Protein AF-A0A538QDS5-F1 (afdb_monomer_lite)

Radius of gyration: 13.93 Å; chains: 1; bounding box: 34×27×40 Å

Foldseek 3Di:
DDDPVNVVVLVVVLVVLLLLLLCCLQVLPAPVPDDPLNLQLQLVLLDDPPDDPVSPVLNQVVLCQQQNDVSDDPPSSHHPDDDDPSSNVSSSSNSVPNSVSHGGNSNNSNPDPDD

Structure (mmCIF, N/CA/C/O backbone):
data_AF-A0A538QDS5-F1
#
_entry.id   AF-A0A538QDS5-F1
#
loop_
_atom_site.group_PDB
_atom_site.id
_atom_site.type_symbol
_atom_site.label_atom_id
_atom_site.label_alt_id
_atom_site.label_comp_id
_atom_site.label_asym_id
_atom_site.label_entity_id
_atom_site.label_seq_id
_atom_site.pdbx_PDB_ins_code
_atom_site.Cartn_x
_atom_site.Cartn_y
_atom_site.Cartn_z
_atom_site.occupancy
_atom_site.B_iso_or_equiv
_atom_site.auth_seq_id
_atom_site.auth_comp_id
_atom_site.auth_asym_id
_atom_site.auth_atom_id
_atom_site.pdbx_PDB_model_num
ATOM 1 N N . MET A 1 1 ? 21.446 -8.399 -19.587 1.00 55.41 1 MET A N 1
ATOM 2 C CA . MET A 1 1 ? 20.338 -7.999 -20.476 1.00 55.41 1 MET A CA 1
ATOM 3 C C . MET A 1 1 ? 19.106 -8.631 -19.863 1.00 55.41 1 MET A C 1
ATOM 5 O O . MET A 1 1 ? 19.119 -9.843 -19.728 1.00 55.41 1 MET A O 1
ATOM 9 N N . ILE A 1 2 ? 18.168 -7.840 -19.337 1.00 68.38 2 ILE A N 1
ATOM 10 C CA . ILE A 1 2 ? 16.924 -8.395 -18.780 1.00 68.38 2 ILE A CA 1
ATOM 11 C C . ILE A 1 2 ? 16.102 -8.875 -19.973 1.00 68.38 2 ILE A C 1
ATOM 13 O O . ILE A 1 2 ? 15.938 -8.124 -20.939 1.00 68.38 2 ILE A O 1
ATOM 17 N N . GLU A 1 3 ? 15.670 -10.130 -19.951 1.00 83.81 3 GLU A N 1
ATOM 18 C CA . GLU A 1 3 ? 14.881 -10.684 -21.041 1.00 83.81 3 GLU A CA 1
ATOM 19 C C . GLU A 1 3 ? 13.467 -10.104 -20.983 1.00 83.81 3 GLU A C 1
ATOM 21 O O . GLU A 1 3 ? 12.905 -9.881 -19.913 1.00 83.81 3 GLU A O 1
ATOM 26 N N . ARG A 1 4 ? 12.866 -9.842 -22.147 1.00 85.06 4 ARG A N 1
ATOM 27 C CA . ARG A 1 4 ? 11.511 -9.274 -22.238 1.00 85.06 4 ARG A CA 1
ATOM 28 C C . ARG A 1 4 ? 10.487 -10.062 -21.406 1.00 85.06 4 ARG A C 1
ATOM 30 O O . ARG A 1 4 ? 9.608 -9.459 -20.802 1.00 85.06 4 ARG A O 1
ATOM 37 N N . ALA A 1 5 ? 10.640 -11.384 -21.351 1.00 88.06 5 ALA A N 1
ATOM 38 C CA . ALA A 1 5 ? 9.782 -12.269 -20.572 1.00 88.06 5 ALA A CA 1
ATOM 39 C C . ALA A 1 5 ? 9.854 -12.005 -19.056 1.00 88.06 5 ALA A C 1
ATOM 41 O O . ALA A 1 5 ? 8.849 -12.160 -18.366 1.00 88.06 5 ALA A O 1
ATOM 42 N N . ASP A 1 6 ? 11.010 -11.583 -18.538 1.00 87.62 6 ASP A N 1
ATOM 43 C CA . ASP A 1 6 ? 11.167 -11.258 -17.118 1.00 87.62 6 ASP A CA 1
ATOM 44 C C . ASP A 1 6 ? 10.455 -9.948 -16.775 1.00 87.62 6 ASP A C 1
ATOM 46 O O . ASP A 1 6 ? 9.768 -9.870 -15.762 1.00 87.62 6 ASP A O 1
ATOM 50 N N . VAL A 1 7 ? 10.537 -8.949 -17.662 1.00 86.50 7 VAL A N 1
ATOM 51 C CA . VAL A 1 7 ? 9.817 -7.674 -17.495 1.00 86.50 7 VAL A CA 1
ATOM 52 C C . VAL A 1 7 ? 8.304 -7.887 -17.527 1.00 86.50 7 VAL A C 1
ATOM 54 O O . VAL A 1 7 ? 7.589 -7.344 -16.691 1.00 86.50 7 VAL A O 1
ATOM 57 N N . GLU A 1 8 ? 7.804 -8.685 -18.473 1.00 91.44 8 GLU A N 1
ATOM 58 C CA . GLU A 1 8 ? 6.370 -8.985 -18.573 1.00 91.44 8 GLU A CA 1
ATOM 59 C C . GLU A 1 8 ? 5.868 -9.722 -17.323 1.00 91.44 8 GLU A C 1
ATOM 61 O O . GLU A 1 8 ? 4.827 -9.362 -16.777 1.00 91.44 8 GLU A O 1
ATOM 66 N N . ARG A 1 9 ? 6.636 -10.692 -16.809 1.00 90.75 9 ARG A N 1
ATOM 67 C CA . ARG A 1 9 ? 6.305 -11.389 -15.557 1.00 90.75 9 ARG A CA 1
ATOM 68 C C . ARG A 1 9 ? 6.264 -10.434 -14.370 1.00 90.75 9 ARG A C 1
ATOM 70 O O . ARG A 1 9 ? 5.336 -10.476 -13.575 1.00 90.75 9 ARG A O 1
ATOM 77 N N . GLU A 1 10 ? 7.252 -9.555 -14.272 1.00 90.62 10 GLU A N 1
ATOM 78 C CA . GLU A 1 10 ? 7.334 -8.569 -13.203 1.00 90.62 10 GLU A CA 1
ATOM 79 C C . GLU A 1 10 ? 6.149 -7.594 -13.187 1.00 90.62 10 GLU A C 1
ATOM 81 O O . GLU A 1 10 ? 5.706 -7.211 -12.106 1.00 90.62 10 GLU A O 1
ATOM 86 N N . ILE A 1 11 ? 5.640 -7.201 -14.358 1.00 90.25 11 ILE A N 1
ATOM 87 C CA . ILE A 1 11 ? 4.439 -6.363 -14.473 1.00 90.25 11 ILE A CA 1
ATOM 88 C C . ILE A 1 11 ? 3.211 -7.131 -13.980 1.00 90.25 11 ILE A C 1
ATOM 90 O O . ILE A 1 11 ? 2.461 -6.608 -13.161 1.00 90.25 11 ILE A O 1
ATOM 94 N N . VAL A 1 12 ? 3.040 -8.378 -14.427 1.00 94.31 12 VAL A N 1
ATOM 95 C CA . VAL A 1 12 ? 1.916 -9.231 -14.007 1.00 94.31 12 VAL A CA 1
ATOM 96 C C . VAL A 1 12 ? 1.921 -9.449 -12.492 1.00 94.31 12 VAL A C 1
ATOM 98 O O . VAL A 1 12 ? 0.876 -9.350 -11.853 1.00 94.31 12 VAL A O 1
ATOM 101 N N . ASP A 1 13 ? 3.089 -9.690 -11.896 1.00 93.81 13 ASP A N 1
ATOM 102 C CA . ASP A 1 13 ? 3.223 -9.858 -10.446 1.00 93.81 13 ASP A CA 1
ATOM 103 C C . ASP A 1 13 ? 2.836 -8.581 -9.678 1.00 93.81 13 ASP A C 1
ATOM 105 O O . ASP A 1 13 ? 2.241 -8.646 -8.598 1.00 93.81 13 ASP A O 1
ATOM 109 N N . ASP A 1 14 ? 3.176 -7.408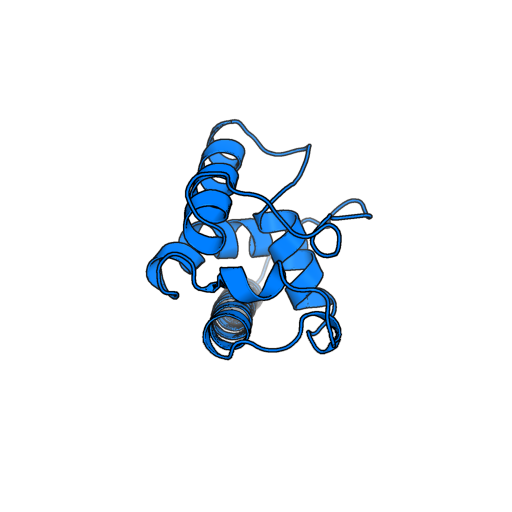 -10.215 1.00 94.00 14 ASP A N 1
ATOM 110 C CA . ASP A 1 14 ? 2.839 -6.123 -9.607 1.00 94.00 14 ASP A CA 1
ATOM 111 C C . ASP A 1 14 ? 1.335 -5.806 -9.725 1.00 94.00 14 ASP A C 1
ATOM 113 O O . ASP A 1 14 ? 0.739 -5.293 -8.773 1.00 94.00 14 ASP A O 1
ATOM 117 N N . GLU A 1 15 ? 0.706 -6.138 -10.856 1.00 94.75 15 GLU A N 1
ATOM 118 C CA . GLU A 1 15 ? -0.744 -6.014 -11.057 1.00 94.75 15 GLU A CA 1
ATOM 119 C C . GLU A 1 15 ? -1.516 -6.964 -10.136 1.00 94.75 15 GLU A C 1
ATOM 121 O O . GLU A 1 15 ? -2.446 -6.539 -9.448 1.00 94.75 15 GLU A O 1
ATOM 126 N N . ALA A 1 16 ? -1.073 -8.219 -10.023 1.00 95.69 16 ALA A N 1
ATOM 127 C CA . ALA A 1 16 ? -1.662 -9.190 -9.107 1.00 95.69 16 ALA A CA 1
ATOM 128 C C . ALA A 1 16 ? -1.580 -8.717 -7.644 1.00 95.69 16 ALA A C 1
ATOM 130 O O . ALA A 1 16 ? -2.547 -8.845 -6.892 1.00 95.69 16 ALA A O 1
ATOM 131 N N . MET A 1 17 ? -0.457 -8.109 -7.243 1.00 96.25 17 MET A N 1
ATOM 132 C CA . MET A 1 17 ? -0.304 -7.503 -5.915 1.00 96.25 17 MET A CA 1
ATOM 133 C C . MET A 1 17 ? -1.304 -6.357 -5.693 1.00 96.25 17 MET A C 1
ATOM 135 O O . MET A 1 17 ? -1.901 -6.253 -4.618 1.00 96.25 17 MET A O 1
ATOM 139 N N . LEU A 1 18 ? -1.513 -5.499 -6.698 1.00 97.88 18 LEU A N 1
ATOM 140 C CA . LEU A 1 18 ? -2.496 -4.416 -6.626 1.00 97.88 18 LEU A CA 1
ATOM 141 C C . LEU A 1 18 ? -3.918 -4.955 -6.442 1.00 97.88 18 LEU A C 1
ATOM 143 O O . LEU A 1 18 ? -4.629 -4.502 -5.540 1.00 97.88 18 LEU A O 1
ATOM 147 N N . GLU A 1 19 ? -4.317 -5.933 -7.253 1.00 97.69 19 GLU A N 1
ATOM 148 C CA . GLU A 1 19 ? -5.635 -6.569 -7.170 1.00 97.69 19 GLU A CA 1
ATOM 149 C C . GLU A 1 19 ? -5.849 -7.271 -5.826 1.00 97.69 19 GLU A C 1
ATOM 151 O O . GLU A 1 19 ? -6.898 -7.112 -5.197 1.00 97.69 19 GLU A O 1
ATOM 156 N N . GLN A 1 20 ? -4.836 -7.991 -5.339 1.00 97.75 20 GLN A N 1
ATOM 157 C CA . GLN A 1 20 ? -4.878 -8.674 -4.051 1.00 97.75 20 GLN A CA 1
ATOM 158 C C . GLN A 1 20 ? -5.091 -7.689 -2.895 1.00 97.75 20 GLN A C 1
ATOM 160 O O . GLN A 1 20 ? -5.978 -7.895 -2.063 1.00 97.75 20 GLN A O 1
ATOM 165 N N . VAL A 1 21 ? -4.313 -6.602 -2.836 1.00 97.69 21 VAL A N 1
ATOM 166 C CA . VAL A 1 21 ? -4.457 -5.584 -1.782 1.00 97.69 21 VAL A CA 1
ATOM 167 C C . VAL A 1 21 ? -5.807 -4.875 -1.893 1.00 97.69 21 VAL A C 1
ATOM 169 O O . VAL A 1 21 ? -6.463 -4.658 -0.872 1.00 97.69 21 VAL A O 1
ATOM 172 N N . ALA A 1 22 ? -6.265 -4.561 -3.107 1.00 97.94 22 ALA A N 1
ATOM 173 C CA . ALA A 1 22 ? -7.580 -3.965 -3.323 1.00 97.94 22 ALA A CA 1
ATOM 174 C C . ALA A 1 22 ? -8.714 -4.879 -2.823 1.00 97.94 22 ALA A C 1
ATOM 176 O O . ALA A 1 22 ? -9.605 -4.420 -2.105 1.00 97.94 22 ALA A O 1
ATOM 177 N N . GLY A 1 23 ? -8.646 -6.178 -3.127 1.00 97.75 23 GLY A N 1
ATOM 178 C CA . GLY A 1 23 ? -9.612 -7.175 -2.667 1.00 97.75 23 GLY A CA 1
ATOM 179 C C . GLY A 1 23 ? -9.623 -7.345 -1.146 1.00 97.75 23 GLY A C 1
ATOM 180 O O . GLY A 1 23 ? -10.694 -7.382 -0.539 1.00 97.75 23 GLY A O 1
ATOM 181 N N . LEU A 1 24 ? -8.449 -7.384 -0.506 1.00 97.38 24 LEU A N 1
ATOM 182 C CA . LEU A 1 24 ? -8.334 -7.449 0.957 1.00 97.38 24 LEU A CA 1
ATOM 183 C C . LEU A 1 24 ? -8.953 -6.217 1.629 1.00 97.38 24 LEU A C 1
ATOM 185 O O . LEU A 1 24 ? -9.688 -6.358 2.612 1.00 97.38 24 LEU A O 1
ATOM 189 N N . LEU A 1 25 ? -8.690 -5.031 1.068 1.00 96.94 25 LEU A N 1
ATOM 190 C CA . LEU A 1 25 ? -9.248 -3.761 1.521 1.00 96.94 25 LEU A CA 1
ATOM 191 C C . LEU A 1 25 ? -10.775 -3.755 1.422 1.00 96.94 25 LEU A C 1
ATOM 193 O O . LEU A 1 25 ? -11.437 -3.586 2.443 1.00 96.94 25 LEU A O 1
ATOM 1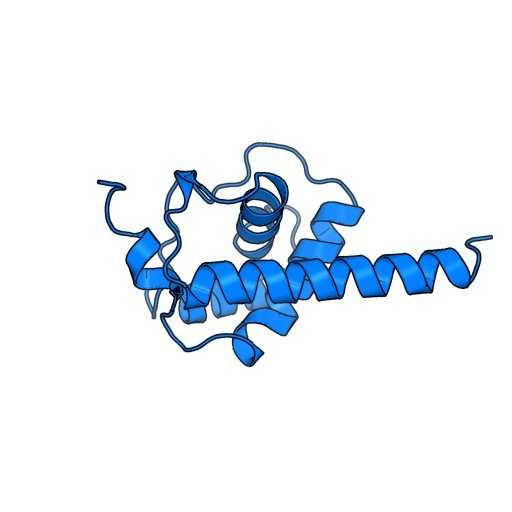97 N N . GLU A 1 26 ? -11.330 -3.983 0.233 1.00 95.69 26 GLU A N 1
ATOM 198 C CA . GLU A 1 26 ? -12.780 -3.974 -0.015 1.00 95.69 26 GLU A CA 1
ATOM 199 C C . GLU A 1 26 ? -13.523 -5.083 0.739 1.00 95.69 26 GLU A C 1
ATOM 201 O O . GLU A 1 26 ? -14.657 -4.885 1.177 1.00 95.69 26 GLU A O 1
ATOM 206 N N . GLY A 1 27 ? -12.877 -6.233 0.938 1.00 94.19 27 GLY A N 1
ATOM 207 C CA . GLY A 1 27 ? -13.434 -7.358 1.684 1.00 94.19 27 GLY A CA 1
ATOM 208 C C . GLY A 1 27 ? -13.499 -7.143 3.197 1.00 94.19 27 GLY A C 1
ATOM 209 O O . GLY A 1 27 ? -14.082 -7.973 3.892 1.00 94.19 27 GLY A O 1
ATOM 210 N N . GLY A 1 28 ? -12.905 -6.070 3.735 1.00 92.75 28 GLY A N 1
ATOM 211 C CA . GLY A 1 28 ? -12.885 -5.849 5.182 1.00 92.75 28 GLY A CA 1
ATOM 212 C C . GLY A 1 28 ? -12.085 -6.915 5.938 1.00 92.75 28 GLY A C 1
ATOM 213 O O . GLY A 1 28 ? -12.397 -7.216 7.091 1.00 92.75 28 GLY A O 1
ATOM 214 N N . THR A 1 29 ? -11.115 -7.554 5.275 1.00 90.75 29 THR A N 1
ATOM 215 C CA . THR A 1 29 ? -10.415 -8.718 5.832 1.00 90.75 29 THR A CA 1
ATOM 216 C C . THR A 1 29 ? -9.588 -8.288 7.036 1.00 90.75 29 THR A C 1
ATOM 218 O O . THR A 1 29 ? -8.821 -7.334 6.940 1.00 90.75 29 THR A O 1
ATOM 221 N N . ASP A 1 30 ? -9.698 -9.000 8.158 1.00 90.38 30 ASP A N 1
ATOM 222 C CA . ASP A 1 30 ? -8.890 -8.714 9.347 1.00 90.38 30 ASP A CA 1
ATOM 223 C C . ASP A 1 30 ? -7.393 -8.735 9.011 1.00 90.38 30 ASP A C 1
ATOM 225 O O . ASP A 1 30 ? -6.887 -9.709 8.448 1.00 90.38 30 ASP A O 1
ATOM 229 N N . LEU A 1 31 ? -6.693 -7.660 9.377 1.00 90.19 31 LEU A N 1
ATOM 230 C CA . LEU A 1 31 ? -5.295 -7.422 9.035 1.00 90.19 31 LEU A CA 1
ATOM 231 C C . LEU A 1 31 ? -4.376 -8.555 9.499 1.00 90.19 31 LEU A C 1
ATOM 233 O O . LEU A 1 31 ? -3.394 -8.866 8.833 1.00 90.19 31 LEU A O 1
ATOM 237 N N . ALA A 1 32 ? -4.702 -9.211 10.616 1.00 89.81 32 ALA A N 1
ATOM 238 C CA . ALA A 1 32 ? -3.934 -10.347 11.125 1.00 89.81 32 ALA A CA 1
ATOM 239 C C . ALA A 1 32 ? -3.919 -11.551 10.165 1.00 89.81 32 ALA A C 1
ATOM 241 O O . ALA A 1 32 ? -2.998 -12.364 10.213 1.00 89.81 32 ALA A O 1
ATOM 242 N N . LYS A 1 33 ? -4.922 -11.660 9.286 1.00 91.44 33 LYS A N 1
ATOM 243 C CA . LYS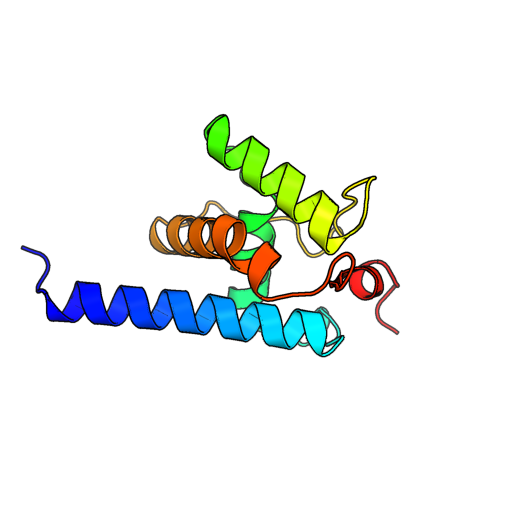 A 1 33 ? -5.063 -12.740 8.298 1.00 91.44 33 LYS A CA 1
ATOM 244 C C . LYS A 1 33 ? -4.455 -12.394 6.944 1.00 91.44 33 LYS A C 1
ATOM 246 O O . LYS A 1 33 ? -4.483 -13.225 6.039 1.00 91.44 33 LYS A O 1
ATOM 251 N N . TRP A 1 34 ? -3.952 -11.175 6.774 1.00 93.62 34 TRP A N 1
ATOM 252 C CA . TRP A 1 34 ? -3.374 -10.769 5.504 1.00 93.62 34 TRP A CA 1
ATOM 253 C C . TRP A 1 34 ? -2.025 -11.455 5.275 1.00 93.62 34 TRP A C 1
ATOM 255 O O . TRP A 1 34 ? -1.219 -11.556 6.211 1.00 93.62 34 TRP A O 1
ATOM 265 N N . PRO A 1 35 ? -1.732 -11.836 4.022 1.00 93.00 35 PRO A N 1
ATOM 266 C CA . PRO A 1 35 ? -0.390 -12.221 3.612 1.00 93.00 35 PRO A CA 1
ATOM 267 C C . PRO A 1 35 ? 0.647 -11.161 4.018 1.00 93.00 35 PRO A C 1
ATOM 269 O O . PRO A 1 35 ? 0.377 -9.957 3.987 1.00 93.00 35 PRO A O 1
ATOM 272 N N . GLU A 1 36 ? 1.809 -11.611 4.499 1.00 90.06 36 GLU A N 1
ATOM 273 C CA . GLU A 1 36 ? 2.872 -10.730 5.013 1.00 90.06 36 GLU A CA 1
ATOM 274 C C . GLU A 1 36 ? 3.392 -9.783 3.928 1.00 90.06 36 GLU A C 1
ATOM 276 O O . GLU A 1 36 ? 3.519 -8.588 4.164 1.00 90.06 36 GLU A O 1
ATOM 281 N N . ASP A 1 37 ? 3.571 -10.291 2.713 1.00 89.75 37 ASP A N 1
ATOM 282 C CA . ASP A 1 37 ? 3.974 -9.529 1.535 1.00 89.75 37 ASP A CA 1
ATOM 283 C C . ASP A 1 37 ? 2.988 -8.407 1.176 1.00 89.75 37 ASP A C 1
ATOM 285 O O . ASP A 1 37 ? 3.414 -7.285 0.900 1.00 89.75 37 ASP A O 1
ATOM 289 N N . ALA A 1 38 ? 1.681 -8.671 1.235 1.00 92.88 38 ALA A N 1
ATOM 290 C CA . ALA A 1 38 ? 0.645 -7.668 0.997 1.00 92.88 38 ALA A CA 1
ATOM 291 C C . ALA A 1 38 ? 0.639 -6.582 2.087 1.00 92.88 38 ALA A C 1
ATOM 293 O O . ALA A 1 38 ? 0.503 -5.391 1.787 1.00 92.88 38 ALA A O 1
ATOM 294 N N . ARG A 1 39 ? 0.823 -6.975 3.357 1.00 92.06 39 ARG A N 1
ATOM 295 C CA . ARG A 1 39 ? 0.945 -6.026 4.477 1.00 92.06 39 ARG A CA 1
ATOM 296 C C . ARG A 1 39 ? 2.185 -5.159 4.349 1.00 92.06 39 ARG A C 1
ATOM 298 O O . ARG A 1 39 ? 2.072 -3.944 4.488 1.00 92.06 39 ARG A O 1
ATOM 305 N N . ASP A 1 40 ? 3.331 -5.756 4.051 1.00 91.06 40 ASP A N 1
ATOM 306 C CA . ASP A 1 40 ? 4.600 -5.049 3.897 1.00 91.06 40 ASP A CA 1
ATOM 307 C C . ASP A 1 40 ? 4.565 -4.095 2.703 1.00 91.06 40 ASP A C 1
ATOM 309 O O . ASP A 1 40 ? 4.973 -2.937 2.819 1.00 91.06 40 ASP A O 1
ATOM 313 N N . ALA A 1 41 ? 4.026 -4.542 1.565 1.00 92.44 41 ALA A N 1
ATOM 314 C CA . ALA A 1 41 ? 3.878 -3.705 0.381 1.00 92.44 41 ALA A CA 1
ATOM 315 C C . ALA A 1 41 ? 2.968 -2.502 0.660 1.00 92.44 41 ALA A C 1
ATOM 317 O O . ALA A 1 41 ? 3.320 -1.376 0.303 1.00 92.44 41 ALA A O 1
ATOM 318 N N . LEU A 1 42 ? 1.834 -2.706 1.344 1.00 95.25 42 LEU A N 1
ATOM 319 C CA . LEU A 1 42 ? 0.953 -1.609 1.736 1.00 95.25 42 LEU A CA 1
ATOM 320 C C . LEU A 1 42 ? 1.615 -0.693 2.775 1.00 95.25 42 LEU A C 1
ATOM 322 O O . LEU A 1 42 ? 1.532 0.525 2.642 1.00 95.25 42 LEU A O 1
ATOM 326 N N . ALA A 1 43 ? 2.307 -1.238 3.775 1.00 94.25 43 ALA A N 1
ATOM 327 C CA . ALA A 1 43 ? 3.032 -0.448 4.768 1.00 94.25 43 ALA A CA 1
ATOM 328 C C . ALA A 1 43 ? 4.074 0.463 4.100 1.00 94.25 43 ALA A C 1
ATOM 330 O O . ALA A 1 43 ? 4.118 1.657 4.387 1.00 94.25 43 ALA A O 1
ATOM 331 N N . LEU A 1 44 ? 4.836 -0.060 3.135 1.00 93.94 44 LEU A N 1
ATOM 332 C CA . LEU A 1 44 ? 5.780 0.717 2.327 1.00 93.94 44 LEU A CA 1
ATOM 333 C C . LEU A 1 44 ? 5.086 1.716 1.395 1.00 93.94 44 LEU A C 1
ATOM 335 O O . LEU A 1 44 ? 5.577 2.829 1.201 1.00 93.94 44 LEU A O 1
ATOM 339 N N . ALA A 1 45 ? 3.937 1.357 0.817 1.00 95.00 45 ALA A N 1
ATOM 340 C CA . ALA A 1 45 ? 3.135 2.270 0.004 1.00 95.00 45 ALA A CA 1
ATOM 341 C C . ALA A 1 45 ? 2.667 3.472 0.833 1.00 95.00 45 ALA A C 1
ATOM 343 O O . ALA A 1 45 ? 2.650 4.606 0.352 1.00 95.00 45 ALA A O 1
ATOM 344 N N . LEU A 1 46 ? 2.333 3.225 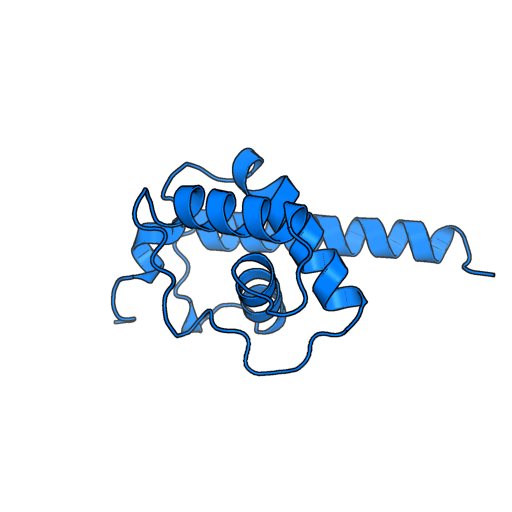2.097 1.00 94.56 46 LEU A N 1
ATOM 345 C CA . LEU A 1 46 ? 1.889 4.240 3.031 1.00 94.56 46 LEU A CA 1
ATOM 346 C C . LEU A 1 46 ? 3.055 5.008 3.643 1.00 94.56 46 LEU A C 1
ATOM 348 O O . LEU A 1 46 ? 2.878 6.193 3.893 1.00 94.56 46 LEU A O 1
ATOM 352 N N . GLY A 1 47 ? 4.227 4.420 3.870 1.00 87.88 47 GLY A N 1
ATOM 353 C CA . GLY A 1 47 ? 5.357 5.110 4.490 1.00 87.88 47 GLY A CA 1
ATOM 354 C C . GLY A 1 47 ? 6.704 4.436 4.242 1.00 87.88 47 GLY A C 1
ATOM 355 O O . GLY A 1 47 ? 6.948 3.324 4.693 1.00 87.88 47 GLY A O 1
ATOM 356 N N . ASP A 1 48 ? 7.601 5.169 3.587 1.00 81.12 48 ASP A N 1
ATOM 357 C CA . ASP A 1 48 ? 9.009 4.832 3.383 1.00 81.12 48 ASP A CA 1
ATOM 358 C C . ASP A 1 48 ? 9.804 6.135 3.562 1.00 81.12 48 ASP A C 1
ATOM 360 O O . ASP A 1 48 ? 9.485 7.168 2.971 1.00 81.12 48 ASP A O 1
ATOM 364 N N . SER A 1 49 ? 10.805 6.112 4.441 1.00 80.38 49 SER A N 1
ATOM 365 C CA . SER A 1 49 ? 11.633 7.279 4.762 1.00 80.38 49 SER A CA 1
ATOM 366 C C . SER A 1 49 ? 12.583 7.674 3.630 1.00 80.38 49 SER A C 1
ATOM 368 O O . SER A 1 49 ? 13.129 8.774 3.655 1.00 80.38 49 SER A O 1
ATOM 370 N N . SER A 1 50 ? 12.772 6.796 2.642 1.00 83.06 50 SER A N 1
ATOM 371 C CA . SER A 1 50 ? 13.607 7.027 1.461 1.00 83.06 50 SER A CA 1
ATOM 372 C C . SER A 1 50 ? 12.849 7.605 0.258 1.00 83.06 50 SER A C 1
ATOM 374 O O . SER A 1 50 ? 13.453 7.799 -0.795 1.00 83.06 50 SER A O 1
ATOM 376 N N . MET A 1 51 ? 11.552 7.907 0.405 1.00 85.62 51 MET A N 1
ATOM 377 C CA . MET A 1 51 ? 10.727 8.482 -0.661 1.00 85.62 51 MET A CA 1
ATOM 378 C C . MET A 1 51 ? 11.217 9.859 -1.115 1.00 85.62 51 MET A C 1
ATOM 380 O O . MET A 1 51 ? 11.535 10.739 -0.313 1.00 85.62 51 MET A O 1
ATOM 384 N N . SER A 1 52 ? 11.157 10.086 -2.422 1.00 86.94 52 SER A N 1
ATOM 385 C CA . SER A 1 52 ? 11.235 11.422 -3.006 1.00 86.94 52 SER A CA 1
ATOM 386 C C . SER A 1 52 ? 10.000 12.273 -2.654 1.00 86.94 52 SER A C 1
ATOM 388 O O . SER A 1 52 ? 8.993 11.793 -2.120 1.00 86.94 52 SER A O 1
ATOM 390 N N . GLY A 1 53 ? 10.047 13.573 -2.969 1.00 87.81 53 GLY A N 1
ATOM 391 C CA . GLY A 1 53 ? 8.940 14.494 -2.683 1.00 87.81 53 GLY A CA 1
ATOM 392 C C . GLY A 1 53 ? 7.618 14.115 -3.371 1.00 87.81 53 GLY A C 1
ATOM 393 O O . GLY A 1 53 ? 6.554 14.235 -2.762 1.00 87.81 53 GLY A O 1
ATOM 394 N N . SER A 1 54 ? 7.666 13.609 -4.608 1.00 88.69 54 SER A N 1
ATOM 395 C CA . SER A 1 54 ? 6.472 13.165 -5.345 1.00 88.69 54 SER A CA 1
ATOM 396 C C . SER A 1 54 ? 5.884 11.877 -4.764 1.00 88.69 54 SER A C 1
ATOM 398 O O . SER A 1 54 ? 4.668 11.779 -4.593 1.00 88.69 54 SER A O 1
ATOM 400 N N . GLU A 1 55 ? 6.729 10.915 -4.398 1.00 90.50 55 GLU A N 1
ATOM 401 C CA . GLU A 1 55 ? 6.310 9.668 -3.747 1.00 90.50 55 GLU A CA 1
ATOM 402 C C . GLU A 1 55 ? 5.676 9.939 -2.380 1.00 90.50 55 GLU A C 1
ATOM 404 O O . GLU A 1 55 ? 4.625 9.382 -2.057 1.00 90.50 55 GLU A O 1
ATOM 409 N N . THR A 1 56 ? 6.243 10.882 -1.623 1.00 93.12 56 THR A N 1
ATOM 410 C CA . THR A 1 56 ? 5.684 11.330 -0.341 1.00 93.12 56 THR A CA 1
ATOM 411 C C . THR A 1 56 ? 4.279 11.906 -0.521 1.00 93.12 56 THR A C 1
ATOM 413 O O . THR A 1 56 ? 3.369 11.577 0.243 1.00 93.12 56 THR A O 1
ATOM 416 N N . TRP A 1 57 ? 4.059 12.734 -1.550 1.00 94.31 57 TRP A N 1
ATOM 417 C CA . TRP A 1 57 ? 2.730 13.275 -1.849 1.00 94.31 57 TRP A CA 1
ATOM 418 C C . TRP A 1 57 ? 1.720 12.172 -2.189 1.00 94.31 57 TRP A C 1
ATOM 420 O O . TRP A 1 57 ? 0.603 12.186 -1.664 1.00 94.31 57 TRP A O 1
ATOM 430 N N . LYS A 1 58 ? 2.108 11.184 -3.007 1.00 95.31 58 LYS A N 1
ATOM 431 C CA . LYS A 1 58 ? 1.245 10.035 -3.320 1.00 95.31 58 LYS A CA 1
ATOM 432 C C . LYS A 1 58 ? 0.903 9.234 -2.067 1.00 95.31 58 LYS A C 1
ATOM 434 O O . LYS A 1 58 ? -0.263 8.915 -1.859 1.00 95.31 58 LYS A O 1
ATOM 439 N N . ALA A 1 59 ? 1.882 8.970 -1.203 1.00 95.38 59 ALA A N 1
ATOM 440 C CA . ALA A 1 59 ? 1.6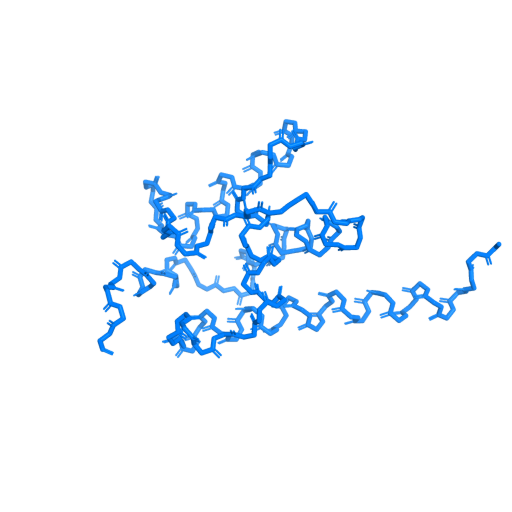69 8.262 0.056 1.00 95.38 59 ALA A CA 1
ATOM 441 C C . ALA A 1 59 ? 0.687 9.011 0.973 1.00 95.38 59 ALA A C 1
ATOM 443 O O . ALA A 1 59 ? -0.248 8.412 1.501 1.00 95.38 59 ALA A O 1
ATOM 444 N N . VAL A 1 60 ? 0.837 10.333 1.123 1.00 95.44 60 VAL A N 1
ATOM 445 C CA . VAL A 1 60 ? -0.094 11.166 1.908 1.00 95.44 60 VAL A CA 1
ATOM 446 C C . VAL A 1 60 ? -1.505 11.129 1.318 1.00 95.44 60 VAL A C 1
ATOM 448 O O . VAL A 1 60 ? -2.477 10.967 2.059 1.00 95.44 60 VAL A O 1
ATOM 451 N N . THR A 1 61 ? -1.631 11.250 -0.003 1.00 95.88 61 THR A N 1
ATOM 452 C CA . THR A 1 61 ? -2.921 11.166 -0.698 1.00 95.88 61 THR A CA 1
ATOM 453 C C . THR A 1 61 ? -3.559 9.792 -0.514 1.00 95.88 61 THR A C 1
ATOM 455 O O . THR A 1 61 ? -4.733 9.718 -0.158 1.00 95.88 61 THR A O 1
ATOM 458 N N . LEU A 1 62 ? -2.787 8.712 -0.649 1.00 97.31 62 LEU A N 1
ATOM 459 C CA . LEU A 1 62 ? -3.260 7.349 -0.430 1.00 97.31 62 LEU A CA 1
ATOM 460 C C . LEU A 1 62 ? -3.722 7.137 1.019 1.00 97.31 62 LEU A C 1
ATOM 462 O O . LEU A 1 62 ? -4.819 6.626 1.233 1.00 97.31 62 LEU A O 1
ATOM 466 N N . ARG A 1 63 ? -2.952 7.585 2.023 1.00 97.06 63 ARG A N 1
ATOM 467 C CA . ARG A 1 63 ? -3.376 7.533 3.437 1.00 97.06 63 ARG A CA 1
ATOM 468 C C . ARG A 1 63 ? -4.714 8.238 3.633 1.00 97.06 63 ARG A C 1
ATOM 470 O O . ARG A 1 63 ? -5.604 7.710 4.295 1.00 97.06 63 ARG A O 1
ATOM 477 N N . ARG A 1 64 ? -4.872 9.427 3.045 1.00 97.12 64 ARG A N 1
ATOM 478 C CA . ARG A 1 64 ? -6.121 10.192 3.140 1.00 97.12 64 ARG A CA 1
ATOM 479 C C . ARG A 1 64 ? -7.281 9.511 2.432 1.00 97.12 64 ARG A C 1
ATOM 481 O O . ARG A 1 64 ? -8.408 9.572 2.921 1.00 97.12 64 ARG A O 1
ATOM 488 N N . HIS A 1 65 ? -7.009 8.869 1.301 1.00 97.62 65 HIS A N 1
ATOM 489 C CA . HIS A 1 65 ? -7.996 8.094 0.561 1.00 97.62 65 HIS A CA 1
ATOM 490 C C . HIS A 1 65 ? -8.476 6.902 1.380 1.00 97.62 65 HIS A C 1
ATOM 492 O O . HIS A 1 65 ? -9.674 6.738 1.557 1.00 97.62 65 HIS A O 1
ATOM 498 N N . LEU A 1 66 ? -7.561 6.111 1.939 1.00 97.38 66 LEU A N 1
ATOM 499 C CA . LEU A 1 66 ? -7.883 4.869 2.642 1.00 97.38 66 LEU A CA 1
ATOM 500 C C . LEU A 1 66 ? -8.457 5.088 4.050 1.00 97.38 66 LEU A C 1
ATOM 502 O O . LEU A 1 66 ? -9.398 4.396 4.434 1.00 97.38 66 LEU A O 1
ATOM 506 N N . PHE A 1 67 ? -7.932 6.058 4.803 1.00 95.75 67 PHE A N 1
ATOM 507 C CA . PHE A 1 67 ? -8.250 6.263 6.226 1.00 95.75 67 PHE A CA 1
ATOM 508 C C . PHE A 1 67 ? -8.984 7.585 6.513 1.00 95.75 67 PHE A C 1
ATOM 510 O O . PHE A 1 67 ? -9.266 7.919 7.663 1.00 95.75 67 PHE A O 1
ATOM 517 N N . GLY A 1 68 ? -9.312 8.364 5.482 1.00 93.81 68 GLY A N 1
ATOM 518 C CA . GLY A 1 68 ? -9.973 9.662 5.623 1.00 93.81 68 GLY A CA 1
ATOM 519 C C . GLY A 1 68 ? -9.006 10.826 5.889 1.00 93.81 68 GLY A C 1
ATOM 520 O O . GLY A 1 68 ? -7.793 10.645 5.892 1.00 93.81 68 GLY A O 1
ATOM 521 N N . PRO A 1 69 ? -9.509 12.051 6.128 1.00 92.69 69 PRO A N 1
ATOM 522 C CA . PRO A 1 69 ? -8.710 13.283 6.050 1.00 92.69 69 PRO A CA 1
ATOM 523 C C . PRO A 1 69 ? -7.493 13.342 6.983 1.00 92.69 69 PRO A C 1
ATOM 525 O O . PRO A 1 69 ? -6.479 13.948 6.634 1.00 92.69 69 PRO A O 1
ATOM 528 N N . ALA A 1 70 ? -7.582 12.696 8.148 1.00 90.00 70 ALA A N 1
ATOM 529 C CA . ALA A 1 70 ? -6.485 12.622 9.108 1.00 90.00 70 ALA A CA 1
ATOM 530 C C . ALA A 1 70 ? -5.351 11.687 8.646 1.00 90.00 70 ALA A C 1
ATOM 532 O O . ALA A 1 70 ? -4.221 11.841 9.097 1.00 90.00 70 ALA A O 1
ATOM 533 N N . GLY A 1 71 ? -5.633 10.735 7.745 1.00 90.44 71 GLY A N 1
ATOM 534 C CA . GLY A 1 71 ? -4.643 9.805 7.197 1.00 90.44 71 GLY A CA 1
ATOM 535 C C . GLY A 1 71 ? -3.946 8.953 8.260 1.00 90.44 71 GLY A C 1
ATOM 536 O O . GLY A 1 71 ? -2.771 8.630 8.096 1.00 90.44 71 GLY A O 1
ATOM 537 N N . ILE A 1 72 ? -4.642 8.647 9.360 1.00 92.19 72 ILE A N 1
ATOM 538 C CA . ILE A 1 72 ? -4.098 7.860 10.471 1.00 92.19 72 ILE A CA 1
ATOM 539 C C . ILE A 1 72 ? -3.974 6.412 10.011 1.00 92.19 72 ILE A C 1
ATOM 541 O O . ILE A 1 72 ? -4.959 5.806 9.602 1.00 92.19 72 ILE A O 1
ATOM 545 N N . VAL A 1 73 ? -2.762 5.873 10.090 1.00 91.69 73 VAL A N 1
ATOM 546 C CA . VAL A 1 73 ? -2.443 4.500 9.696 1.00 91.69 73 VAL A CA 1
ATOM 547 C C . VAL A 1 73 ? -2.328 3.637 10.962 1.00 91.69 73 VAL A C 1
ATOM 549 O O . VAL A 1 73 ? -1.694 4.081 11.923 1.00 91.69 73 VAL A O 1
ATOM 552 N N . PRO A 1 74 ? -2.915 2.425 10.996 1.00 90.31 74 PRO A N 1
ATOM 553 C CA . PRO A 1 74 ? -2.702 1.473 12.086 1.00 90.31 74 PRO A CA 1
ATOM 554 C C . PRO A 1 74 ? -1.213 1.162 12.285 1.00 90.31 74 PRO A C 1
ATOM 556 O O . PRO A 1 74 ? -0.480 1.002 11.310 1.00 90.31 74 PRO A O 1
ATOM 559 N N . GLN A 1 75 ? -0.760 1.004 13.533 1.00 87.94 75 GLN A N 1
ATOM 560 C CA . GLN A 1 75 ? 0.653 0.710 13.831 1.00 87.94 75 GLN A CA 1
ATOM 561 C C . GLN A 1 75 ? 1.142 -0.592 13.180 1.00 87.94 75 GLN A C 1
ATOM 563 O O . GLN A 1 75 ? 2.314 -0.708 12.832 1.00 87.94 75 GLN A O 1
ATOM 568 N N . GLN A 1 76 ? 0.235 -1.544 12.960 1.00 86.88 76 GLN A N 1
ATOM 569 C CA . GLN A 1 76 ? 0.488 -2.810 12.276 1.00 86.88 76 GLN A CA 1
ATOM 570 C C . GLN A 1 76 ? 0.896 -2.634 10.801 1.00 86.88 76 GLN A C 1
ATOM 572 O O . GLN A 1 76 ? 1.455 -3.558 10.221 1.00 86.88 76 GLN A O 1
ATOM 577 N N . LEU A 1 77 ? 0.631 -1.468 10.198 1.00 88.50 77 LEU A N 1
ATOM 578 C CA . LEU A 1 77 ? 1.045 -1.087 8.842 1.00 88.50 77 LEU A CA 1
ATOM 579 C C . LEU A 1 77 ? 2.232 -0.111 8.869 1.00 88.50 77 LEU A C 1
ATOM 581 O O . LEU A 1 77 ? 2.286 0.853 8.105 1.00 88.50 77 LEU A O 1
ATOM 585 N N . THR A 1 78 ? 3.191 -0.35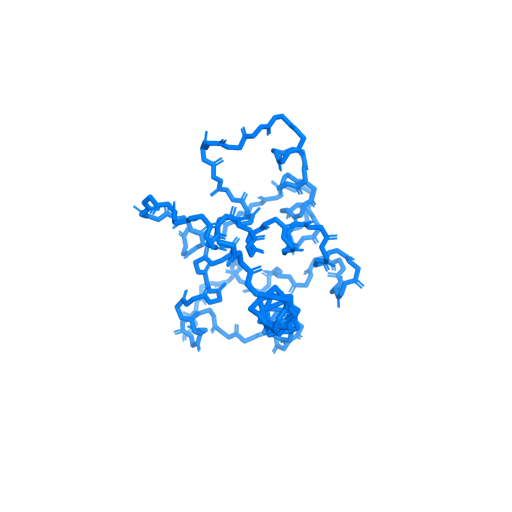6 9.761 1.00 81.06 78 THR A N 1
ATOM 586 C CA . THR A 1 78 ? 4.457 0.384 9.807 1.00 81.06 78 THR A CA 1
ATOM 587 C C . THR A 1 78 ? 5.568 -0.530 9.311 1.00 81.06 78 THR A C 1
ATOM 589 O O . THR A 1 78 ? 5.766 -1.605 9.871 1.00 81.06 78 THR A O 1
ATOM 592 N N . ALA A 1 79 ? 6.295 -0.129 8.267 1.00 66.88 79 ALA A N 1
ATOM 593 C CA . ALA A 1 79 ? 7.391 -0.931 7.730 1.00 66.88 79 ALA A CA 1
ATOM 594 C C . ALA A 1 79 ? 8.556 -0.991 8.737 1.00 66.88 79 ALA A C 1
ATOM 596 O O . ALA A 1 79 ? 9.075 0.044 9.155 1.00 66.88 79 ALA A O 1
ATOM 597 N N . ILE A 1 80 ? 8.968 -2.201 9.132 1.00 63.81 80 ILE A N 1
ATOM 598 C CA . ILE A 1 80 ? 10.002 -2.419 10.167 1.00 63.81 80 ILE A CA 1
ATOM 599 C C . ILE A 1 80 ? 11.387 -2.688 9.546 1.00 63.81 80 ILE A C 1
ATOM 601 O O . ILE A 1 80 ? 12.413 -2.543 10.209 1.00 63.81 80 ILE A O 1
ATOM 605 N N . ARG A 1 81 ? 11.451 -3.074 8.266 1.00 70.50 81 ARG A N 1
ATOM 606 C CA . ARG A 1 81 ? 12.687 -3.513 7.594 1.00 70.50 81 ARG A CA 1
ATOM 607 C C . ARG A 1 81 ? 13.024 -2.645 6.386 1.00 70.50 81 ARG A C 1
ATOM 609 O O . ARG A 1 81 ? 12.140 -2.076 5.753 1.00 70.50 81 ARG A O 1
ATOM 616 N N . ALA A 1 82 ? 14.315 -2.578 6.056 1.00 78.06 82 ALA A N 1
ATOM 617 C CA . ALA A 1 82 ? 14.786 -1.891 4.858 1.00 78.06 82 ALA A CA 1
ATOM 618 C C . ALA A 1 82 ? 14.210 -2.568 3.594 1.00 78.06 82 ALA A C 1
ATOM 620 O O . ALA A 1 82 ? 14.405 -3.775 3.420 1.00 78.06 82 ALA A O 1
ATOM 621 N N . PRO A 1 83 ? 13.510 -1.831 2.714 1.00 82.62 83 PRO A N 1
ATOM 622 C CA . PRO A 1 83 ? 12.825 -2.429 1.574 1.00 82.62 83 PRO A CA 1
ATOM 623 C C . PRO A 1 83 ? 13.780 -2.795 0.432 1.00 82.62 83 PRO A C 1
ATOM 625 O O . PRO A 1 83 ? 14.710 -2.052 0.100 1.00 82.62 83 PRO A O 1
ATOM 628 N N . SER A 1 84 ? 13.508 -3.930 -0.219 1.00 87.12 84 SER A N 1
ATOM 629 C CA . SER A 1 84 ? 14.160 -4.319 -1.474 1.00 87.12 84 SER A CA 1
ATOM 630 C C . SER A 1 84 ? 13.684 -3.446 -2.645 1.00 87.12 84 SER A C 1
ATOM 632 O O . SER A 1 84 ? 12.655 -2.772 -2.562 1.00 87.12 84 SER A O 1
ATOM 634 N N . ALA A 1 85 ? 14.408 -3.465 -3.770 1.00 86.75 85 ALA A N 1
ATOM 635 C CA . ALA A 1 85 ? 14.002 -2.735 -4.976 1.00 86.75 85 ALA A CA 1
ATOM 636 C C . ALA A 1 85 ? 12.623 -3.187 -5.498 1.00 86.75 85 ALA A C 1
ATOM 638 O O . ALA A 1 85 ? 11.784 -2.348 -5.817 1.00 86.75 85 ALA A O 1
ATOM 639 N N . ALA A 1 86 ? 12.358 -4.498 -5.496 1.00 87.44 86 ALA A N 1
ATOM 640 C CA . ALA A 1 86 ? 11.058 -5.051 -5.877 1.00 87.44 86 ALA A CA 1
ATOM 641 C C . ALA A 1 86 ? 9.933 -4.590 -4.933 1.00 87.44 86 ALA A C 1
ATOM 643 O O . ALA A 1 86 ? 8.856 -4.216 -5.389 1.00 87.44 86 ALA A O 1
ATOM 644 N N . ALA A 1 87 ? 10.191 -4.540 -3.620 1.00 88.75 87 ALA A N 1
ATOM 645 C CA . ALA A 1 87 ? 9.214 -4.053 -2.648 1.00 88.75 87 ALA A CA 1
ATOM 646 C C . ALA A 1 87 ? 8.892 -2.564 -2.851 1.00 88.75 87 ALA A C 1
ATOM 648 O O . ALA A 1 87 ? 7.725 -2.179 -2.813 1.00 88.75 87 ALA A O 1
ATOM 649 N N . ARG A 1 88 ? 9.903 -1.730 -3.140 1.00 89.00 88 ARG A N 1
ATOM 650 C CA . ARG A 1 88 ? 9.692 -0.309 -3.470 1.00 89.00 88 ARG A CA 1
ATOM 651 C C . ARG A 1 88 ? 8.866 -0.127 -4.737 1.00 89.00 88 ARG A C 1
ATOM 653 O O . ARG A 1 88 ? 7.979 0.722 -4.764 1.00 89.00 88 ARG A O 1
ATOM 660 N N . ARG A 1 89 ? 9.135 -0.935 -5.765 1.00 91.38 89 ARG A N 1
ATOM 661 C CA . ARG A 1 89 ? 8.377 -0.906 -7.017 1.00 91.38 89 ARG A CA 1
ATOM 662 C C . ARG A 1 89 ? 6.908 -1.260 -6.789 1.00 91.38 89 ARG A C 1
ATOM 664 O O . ARG A 1 89 ? 6.041 -0.476 -7.159 1.00 91.38 89 ARG A O 1
ATOM 671 N N . ARG A 1 90 ? 6.623 -2.358 -6.083 1.00 93.00 90 ARG A N 1
ATOM 672 C CA . ARG A 1 90 ? 5.248 -2.735 -5.705 1.00 93.00 90 ARG A CA 1
ATOM 673 C C . ARG A 1 90 ? 4.561 -1.647 -4.888 1.00 93.00 90 ARG A C 1
ATOM 675 O O . ARG A 1 90 ? 3.422 -1.292 -5.167 1.00 93.00 90 ARG A O 1
ATOM 682 N N . ALA A 1 91 ? 5.265 -1.062 -3.922 1.00 94.06 91 ALA A N 1
ATOM 683 C CA . ALA A 1 91 ? 4.745 0.047 -3.133 1.00 94.06 91 ALA A CA 1
ATOM 684 C C . ALA A 1 91 ? 4.372 1.262 -4.006 1.00 94.06 91 ALA A C 1
ATOM 686 O O . ALA A 1 91 ? 3.365 1.919 -3.747 1.00 94.06 91 ALA A O 1
ATOM 687 N N . GLU A 1 92 ? 5.142 1.546 -5.059 1.00 94.94 92 GLU A N 1
ATOM 688 C CA . GLU A 1 92 ? 4.831 2.611 -6.016 1.00 94.94 92 GLU A CA 1
ATOM 689 C C . GLU A 1 92 ? 3.604 2.303 -6.881 1.00 94.94 92 GLU A C 1
ATOM 691 O O . GLU A 1 92 ? 2.766 3.188 -7.097 1.00 94.94 92 GLU A O 1
ATOM 696 N N . VAL A 1 93 ? 3.455 1.048 -7.315 1.00 96.12 93 VAL A N 1
ATOM 697 C CA . VAL A 1 93 ? 2.254 0.580 -8.019 1.00 96.12 93 VAL A CA 1
ATOM 698 C C . VAL A 1 93 ? 1.028 0.734 -7.123 1.00 96.12 93 VAL A C 1
ATOM 700 O O . VAL A 1 93 ? 0.036 1.324 -7.545 1.00 96.12 93 VAL A O 1
ATOM 703 N N . LEU A 1 94 ? 1.112 0.328 -5.853 1.00 97.06 94 LEU A N 1
ATOM 704 C CA . LEU A 1 94 ? 0.023 0.493 -4.887 1.00 97.06 94 LEU A CA 1
ATOM 705 C C . LEU A 1 94 ? -0.334 1.967 -4.652 1.00 97.06 94 LEU A C 1
ATOM 707 O O . LEU A 1 94 ? -1.511 2.325 -4.698 1.00 97.06 94 LEU A O 1
ATOM 711 N N . ARG A 1 95 ? 0.662 2.841 -4.446 1.00 96.06 95 ARG A N 1
ATOM 712 C CA . ARG A 1 95 ? 0.452 4.295 -4.292 1.00 96.06 95 ARG A CA 1
ATOM 713 C C . ARG A 1 95 ? -0.296 4.912 -5.466 1.00 96.06 95 ARG A C 1
ATOM 715 O O . ARG A 1 95 ? -1.118 5.802 -5.260 1.00 96.06 95 ARG A O 1
ATOM 722 N N . SER A 1 96 ? 0.014 4.462 -6.676 1.00 95.44 96 SER A N 1
ATOM 723 C CA . SER A 1 96 ? -0.544 5.024 -7.905 1.00 95.44 96 SER A CA 1
ATOM 724 C C . SER A 1 96 ? -1.887 4.392 -8.287 1.00 95.44 96 SER A C 1
ATOM 726 O O . SER A 1 96 ? -2.755 5.091 -8.803 1.00 95.44 96 SER A O 1
ATOM 728 N N . GLY A 1 97 ? -2.064 3.095 -8.030 1.00 96.94 97 GLY A N 1
ATOM 729 C CA . GLY A 1 97 ? -3.209 2.311 -8.492 1.00 96.94 97 GLY A CA 1
ATOM 730 C C . GLY A 1 97 ? -4.366 2.237 -7.501 1.00 96.94 97 GLY A C 1
ATOM 731 O O . GLY A 1 97 ? -5.520 2.380 -7.901 1.00 96.94 97 GLY A O 1
ATOM 732 N N . LEU A 1 98 ? -4.092 2.075 -6.199 1.00 97.31 98 LEU A N 1
ATOM 733 C CA . LEU A 1 98 ? -5.147 1.818 -5.210 1.00 97.31 98 LEU A CA 1
ATOM 734 C C . LEU A 1 98 ? -6.280 2.856 -5.210 1.00 97.31 98 LEU A C 1
ATOM 736 O O . LEU A 1 98 ? -7.432 2.432 -5.153 1.00 97.31 98 LEU A O 1
ATOM 740 N N . PRO A 1 99 ? -6.035 4.179 -5.321 1.00 96.50 99 PRO A N 1
ATOM 741 C CA . PRO A 1 99 ? -7.124 5.157 -5.319 1.00 96.50 99 PRO A CA 1
ATOM 742 C C . PRO A 1 99 ? -8.157 4.963 -6.441 1.00 96.50 99 PRO A C 1
ATOM 744 O O . PRO A 1 99 ? -9.295 5.398 -6.286 1.00 96.50 99 PRO A O 1
ATOM 747 N N . ALA A 1 100 ? -7.773 4.317 -7.548 1.00 96.75 100 ALA A N 1
ATOM 748 C CA . ALA A 1 100 ? -8.674 3.970 -8.645 1.00 96.75 100 ALA A CA 1
ATOM 749 C C . ALA A 1 100 ? -9.364 2.607 -8.448 1.00 96.75 100 ALA A C 1
ATOM 751 O O . ALA A 1 100 ? -10.451 2.395 -8.979 1.00 96.75 100 ALA A O 1
ATOM 752 N N . CYS A 1 101 ? -8.751 1.695 -7.689 1.00 96.31 101 CYS A N 1
ATOM 753 C CA . CYS A 1 101 ? -9.245 0.330 -7.486 1.00 96.31 101 CYS A CA 1
ATOM 754 C C . CYS A 1 101 ? -10.196 0.188 -6.292 1.00 96.31 101 CYS A C 1
ATOM 756 O O . CYS A 1 101 ? -11.002 -0.738 -6.274 1.00 96.31 101 CYS A O 1
ATOM 758 N N . VAL A 1 102 ? -10.096 1.065 -5.287 1.00 97.00 102 VAL A N 1
ATOM 759 C CA . VAL A 1 102 ? -10.889 0.955 -4.054 1.00 97.00 102 VAL A CA 1
ATOM 760 C C . VAL A 1 102 ? -11.620 2.240 -3.700 1.00 97.00 102 VAL A C 1
ATOM 762 O O . VAL A 1 102 ? -11.182 3.356 -3.996 1.00 97.00 102 VAL A O 1
ATOM 765 N N . ARG A 1 103 ? -12.737 2.084 -2.994 1.00 96.81 103 ARG A N 1
ATOM 766 C CA . ARG A 1 103 ? -13.577 3.184 -2.529 1.00 96.81 103 ARG A CA 1
ATOM 767 C C . ARG A 1 103 ? -12.848 4.065 -1.518 1.00 96.81 103 ARG A C 1
ATOM 769 O O . ARG A 1 103 ? -12.015 3.625 -0.724 1.00 96.81 103 ARG A O 1
ATOM 776 N N . TYR A 1 104 ? -13.226 5.339 -1.510 1.00 96.19 104 TYR A N 1
ATOM 777 C CA . TYR A 1 104 ? -12.787 6.271 -0.479 1.00 96.19 104 TYR A CA 1
ATOM 778 C C . TYR A 1 104 ? -13.163 5.741 0.911 1.00 96.19 104 TYR A C 1
ATOM 780 O O . TYR A 1 104 ? -14.293 5.311 1.144 1.00 96.19 104 TYR A O 1
ATOM 788 N N . ARG A 1 105 ? -12.210 5.805 1.840 1.00 96.06 105 ARG A N 1
ATOM 789 C CA . ARG A 1 105 ? -12.297 5.356 3.236 1.00 96.06 105 ARG A CA 1
ATOM 790 C C . ARG A 1 105 ? -12.525 3.859 3.428 1.00 96.06 105 ARG A C 1
ATOM 792 O O . ARG A 1 105 ? -12.922 3.449 4.519 1.00 96.06 105 ARG A O 1
ATOM 799 N N . VAL A 1 106 ? -12.228 3.043 2.414 1.00 96.31 106 VAL A N 1
ATOM 800 C CA . VAL A 1 106 ? -12.391 1.585 2.496 1.00 96.31 106 VAL A CA 1
ATOM 801 C C . VAL A 1 106 ? -11.649 0.981 3.692 1.00 96.31 106 VAL A C 1
ATOM 803 O O . VAL A 1 106 ? -12.148 0.046 4.293 1.00 96.31 106 VAL A O 1
ATOM 806 N N . ALA A 1 107 ? -10.513 1.547 4.112 1.00 95.44 107 ALA A N 1
ATOM 807 C CA . ALA A 1 107 ? -9.637 0.963 5.127 1.00 95.44 107 ALA A CA 1
ATOM 808 C C . ALA A 1 107 ? -9.964 1.387 6.571 1.00 95.44 107 ALA A C 1
ATOM 810 O O . ALA A 1 107 ? -9.227 1.050 7.496 1.00 95.44 107 ALA A O 1
ATOM 811 N N . MET A 1 108 ? -11.057 2.125 6.800 1.00 94.69 108 MET A N 1
ATOM 812 C CA . MET A 1 108 ? -11.441 2.600 8.140 1.00 94.69 108 MET A CA 1
ATOM 813 C C . MET A 1 108 ? -11.631 1.466 9.157 1.00 94.69 108 MET A C 1
ATOM 815 O O . MET A 1 108 ? -11.410 1.675 10.348 1.00 94.69 108 MET A O 1
ATOM 819 N N . TYR A 1 109 ? -12.029 0.273 8.704 1.00 92.31 109 TYR A N 1
ATOM 820 C CA . TYR A 1 109 ? -12.199 -0.892 9.575 1.00 92.31 109 TYR A CA 1
ATOM 821 C C . TYR A 1 109 ? -10.875 -1.357 10.200 1.00 92.31 109 TYR A C 1
ATOM 823 O O . TYR A 1 109 ? -10.891 -1.883 11.307 1.00 92.31 109 TYR A O 1
ATOM 831 N N . LEU A 1 110 ? -9.730 -1.094 9.555 1.00 91.44 110 LEU A N 1
ATOM 832 C CA . LEU A 1 110 ? -8.402 -1.450 10.072 1.00 91.44 110 LEU A CA 1
ATOM 833 C C . LEU A 1 110 ? -8.004 -0.644 11.320 1.00 91.44 110 LEU A C 1
ATOM 835 O O . LEU A 1 110 ? -7.051 -1.003 12.004 1.00 91.44 110 LEU A O 1
ATOM 839 N N . LEU A 1 111 ? -8.703 0.458 11.614 1.00 88.12 111 LEU A N 1
ATOM 840 C CA . LEU A 1 111 ? -8.485 1.260 12.823 1.00 88.12 111 LEU A CA 1
ATOM 841 C C . LEU A 1 111 ? -9.165 0.658 14.057 1.00 88.12 111 LEU A C 1
ATOM 843 O O . LEU A 1 111 ? -8.908 1.101 15.177 1.00 88.12 111 LEU A O 1
ATOM 847 N N . GLN A 1 112 ? -10.061 -0.312 13.866 1.00 82.38 112 GLN A N 1
ATOM 848 C CA . GLN A 1 112 ? -10.692 -1.017 14.971 1.00 82.38 112 GLN A CA 1
ATOM 849 C C . GLN A 1 112 ? -9.737 -2.106 15.477 1.00 82.38 112 GLN A C 1
ATOM 851 O O . GLN A 1 112 ? -9.094 -2.770 14.664 1.00 82.38 112 GLN A O 1
ATOM 856 N N . PRO A 1 113 ? -9.616 -2.309 16.799 1.00 66.06 113 PRO A N 1
ATOM 857 C CA . PRO A 1 113 ? -8.824 -3.413 17.325 1.00 66.06 113 PRO A CA 1
ATOM 858 C C . PRO A 1 113 ? -9.372 -4.742 16.788 1.00 66.06 113 PRO A C 1
ATOM 860 O O . PRO A 1 113 ? -10.582 -4.978 16.861 1.00 66.06 113 PRO A O 1
ATOM 863 N N . SER A 1 114 ? -8.489 -5.585 16.239 1.00 60.62 114 SER A N 1
ATOM 864 C CA . SER A 1 114 ? -8.818 -6.956 15.831 1.00 60.62 114 SER A CA 1
ATOM 865 C C . SER A 1 114 ? -9.479 -7.668 17.016 1.00 60.62 114 SER A C 1
ATOM 867 O O . SER A 1 114 ? -8.911 -7.691 18.110 1.00 60.62 114 SER A O 1
ATOM 869 N N . ARG A 1 115 ? -10.715 -8.140 16.821 1.00 52.88 115 ARG A N 1
ATOM 870 C CA . ARG A 1 115 ? -11.520 -8.811 17.853 1.00 52.88 115 ARG A CA 1
ATOM 871 C C . ARG A 1 115 ? -11.040 -10.227 18.125 1.00 52.88 115 ARG A C 1
ATOM 873 O O . ARG A 1 115 ? -10.638 -10.898 17.150 1.00 52.88 115 ARG A O 1
#

pLDDT: mean 90.17, std 8.75, range [52.88, 97.94]

Sequence (115 aa):
MIERADVEREIVDDEAMLEQVAGLLEGGTDLAKWPEDARDALALALGDSSMSGSETWKAVTLRRHLFGPAGIVPQQLTAIRAPSAAARRRAEVLRSGLPACVRYRVAMYLLQPSR

Secondary structure (DSSP, 8-state):
---HHHHHHHHHHHHHHHHHHHHHHHTT--GGGS-HHHHHHHHHHH--TT--HHHHHHHHHHHHHHH-TT-PPPGGG---SPPPHHHHHHHHHHHHHHHHHS-TTGGGGGGSPP-